Protein AF-A0A1L3LV80-F1 (afdb_monomer)

Foldseek 3Di:
DVLLVCVVVPPQEDAAAEALVVLCVLCPCPPVDNRDNDGSVVVQVVDPHHHHYHDNDNNVVVVVVSNVVNVVD

Secondary structure (DSSP, 8-state):
-HHHHHHHHT--EEE-SS-HHHHHHHHTT-TT-------HHHHHHTSSS--EEE---SHHHHHHHHHHHHTT-

Radius of gyration: 13.52 Å; Cα contacts (8 Å, |Δi|>4): 78; chains: 1; bounding box: 28×25×37 Å

Nearest PDB structures (foldseek):
  5xko-assembly1_A  TM=7.256E-01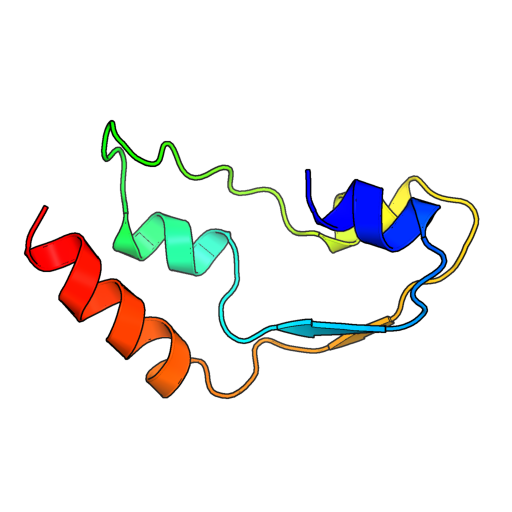  e=8.595E-02  Mycolicibacterium smegmatis MC2 155
  1jt9-assembly1_A  TM=2.809E-01  e=8.501E+00  Escherichia coli

Mean predicted aligned error: 2.57 Å

InterPro domains:
  IPR016193 Cytidine deaminase-like [SSF53927] (1-72)

pLDDT: mean 95.68, std 2.84, range [83.69, 98.5]

Solvent-accessible surface area (backbone atoms only — not comparable to full-atom values): 4452 Å² total; per-residue (Å²): 113,67,54,58,52,39,56,74,72,62,51,55,66,49,76,44,32,64,50,44,60,59,51,25,68,73,42,53,81,37,83,94,49,73,57,66,75,63,61,55,64,65,60,47,69,75,51,96,60,82,58,47,80,45,68,68,45,62,44,71,65,46,45,51,63,47,54,62,54,50,75,73,104

Structure (mmCIF, N/CA/C/O backbone):
data_AF-A0A1L3LV80-F1
#
_entry.id   AF-A0A1L3LV80-F1
#
loop_
_atom_site.group_PDB
_atom_site.id
_atom_site.type_symbol
_atom_site.label_atom_id
_atom_site.label_alt_id
_atom_site.label_comp_id
_atom_site.label_asym_id
_atom_site.label_entity_id
_atom_site.label_seq_id
_atom_site.pdbx_PDB_ins_code
_atom_site.Cartn_x
_atom_site.Cartn_y
_atom_site.Cartn_z
_atom_site.occupancy
_atom_site.B_iso_or_equiv
_atom_site.auth_seq_id
_atom_site.auth_comp_id
_atom_site.auth_asym_id
_atom_site.auth_atom_id
_atom_site.pdbx_PDB_model_num
ATOM 1 N N . MET A 1 1 ? 3.089 7.224 -0.872 1.00 95.12 1 MET A N 1
ATOM 2 C CA . MET A 1 1 ? 4.542 7.163 -0.571 1.00 95.12 1 MET A CA 1
ATOM 3 C C . MET A 1 1 ? 5.139 5.805 -0.939 1.00 95.12 1 MET A C 1
ATOM 5 O O . MET A 1 1 ? 5.987 5.764 -1.822 1.00 95.12 1 MET A O 1
ATOM 9 N N . CYS A 1 2 ? 4.691 4.703 -0.324 1.00 97.06 2 CYS A N 1
ATOM 10 C CA . CYS A 1 2 ? 5.296 3.373 -0.491 1.00 97.06 2 CYS A CA 1
ATOM 11 C C . CYS A 1 2 ? 5.366 2.889 -1.950 1.00 97.06 2 CYS A C 1
ATOM 13 O O . CYS A 1 2 ? 6.414 2.413 -2.366 1.00 97.06 2 CYS A O 1
ATOM 15 N N . SER A 1 3 ? 4.325 3.096 -2.764 1.00 98.00 3 SER A N 1
ATOM 16 C CA . SER A 1 3 ? 4.345 2.734 -4.195 1.00 98.00 3 SER A CA 1
ATOM 17 C C . SER A 1 3 ? 5.470 3.435 -4.969 1.00 98.00 3 SER A C 1
ATOM 19 O O . SER A 1 3 ? 6.124 2.824 -5.805 1.00 98.00 3 SER A O 1
ATOM 21 N N . GLY A 1 4 ? 5.779 4.694 -4.640 1.00 97.94 4 GLY A N 1
ATOM 22 C CA . GLY A 1 4 ? 6.913 5.405 -5.238 1.00 97.94 4 GLY A CA 1
ATOM 23 C C . GLY A 1 4 ? 8.260 4.801 -4.835 1.00 97.94 4 GLY A C 1
ATOM 24 O O . GLY A 1 4 ? 9.142 4.645 -5.674 1.00 97.94 4 GLY A O 1
ATOM 25 N N . ALA A 1 5 ? 8.408 4.403 -3.568 1.00 98.50 5 ALA A N 1
ATOM 26 C CA . ALA A 1 5 ? 9.616 3.731 -3.092 1.00 98.50 5 ALA A CA 1
ATOM 27 C C . ALA A 1 5 ? 9.809 2.360 -3.763 1.00 98.50 5 ALA A C 1
ATOM 29 O O . ALA A 1 5 ? 10.913 2.043 -4.194 1.00 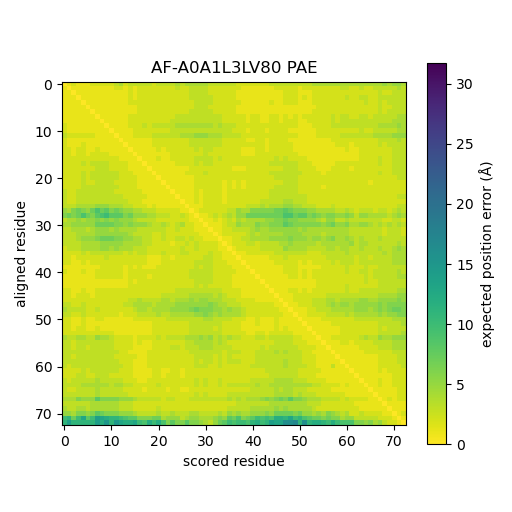98.50 5 ALA A O 1
ATOM 30 N N . ILE A 1 6 ? 8.731 1.586 -3.917 1.00 98.44 6 ILE A N 1
ATOM 31 C CA . ILE A 1 6 ? 8.726 0.292 -4.618 1.00 98.44 6 ILE A CA 1
ATOM 32 C C . ILE A 1 6 ? 9.204 0.461 -6.066 1.00 98.44 6 ILE A C 1
ATOM 34 O O . ILE A 1 6 ? 10.090 -0.273 -6.507 1.00 98.44 6 ILE A O 1
ATOM 38 N N . TYR A 1 7 ? 8.674 1.463 -6.776 1.00 98.31 7 TYR A N 1
ATOM 39 C CA . TYR A 1 7 ? 9.093 1.794 -8.140 1.00 98.31 7 TYR A CA 1
ATOM 40 C C . TYR A 1 7 ? 10.590 2.129 -8.219 1.00 98.31 7 TYR A C 1
ATOM 42 O O . TYR A 1 7 ? 11.319 1.525 -9.008 1.00 98.31 7 TYR A O 1
ATOM 50 N N . TRP A 1 8 ? 11.069 3.053 -7.378 1.00 98.00 8 TRP A N 1
ATOM 51 C CA . TRP A 1 8 ? 12.469 3.499 -7.394 1.00 98.00 8 TRP A CA 1
ATOM 52 C C . TRP A 1 8 ? 13.458 2.415 -6.958 1.00 98.00 8 TRP A C 1
ATOM 54 O O . TRP A 1 8 ? 14.556 2.339 -7.505 1.00 98.00 8 TRP A O 1
ATOM 64 N N . ALA A 1 9 ? 13.058 1.540 -6.034 1.00 98.19 9 ALA A N 1
ATOM 65 C CA . ALA A 1 9 ? 13.832 0.362 -5.645 1.00 98.19 9 ALA A CA 1
ATOM 66 C C . ALA A 1 9 ? 13.864 -0.720 -6.740 1.00 98.19 9 ALA A C 1
ATOM 68 O O . ALA A 1 9 ? 14.653 -1.659 -6.662 1.00 98.19 9 ALA A O 1
ATOM 69 N N . GLY A 1 10 ? 13.019 -0.608 -7.767 1.00 97.50 10 GLY A N 1
ATOM 70 C CA . GLY A 1 10 ? 12.956 -1.561 -8.864 1.00 97.50 10 GLY A CA 1
ATOM 71 C C . GLY A 1 10 ? 12.270 -2.878 -8.529 1.00 97.50 10 GLY A C 1
ATOM 72 O O . GLY A 1 10 ? 12.536 -3.880 -9.191 1.00 97.50 10 GLY A O 1
ATOM 73 N N . ILE A 1 11 ? 11.390 -2.881 -7.531 1.00 98.19 11 ILE A N 1
ATOM 74 C CA . ILE A 1 11 ? 10.613 -4.059 -7.154 1.00 98.19 11 ILE A CA 1
ATOM 75 C C . ILE A 1 11 ? 9.569 -4.335 -8.248 1.00 98.19 11 ILE A C 1
ATOM 77 O O . ILE A 1 11 ? 8.746 -3.482 -8.582 1.00 98.19 11 ILE A O 1
ATOM 81 N N . GLY A 1 12 ? 9.619 -5.541 -8.819 1.00 97.88 12 GLY A N 1
ATOM 82 C CA . GLY A 1 12 ? 8.820 -5.909 -9.994 1.00 97.88 12 GLY A CA 1
ATOM 83 C C . GLY A 1 12 ? 7.390 -6.363 -9.700 1.00 97.88 12 GLY A C 1
ATOM 84 O O . GLY A 1 12 ? 6.581 -6.408 -10.621 1.00 97.88 12 GLY A O 1
ATOM 85 N N . ARG A 1 13 ? 7.060 -6.695 -8.446 1.00 98.50 13 ARG A N 1
ATOM 86 C CA . ARG A 1 13 ? 5.732 -7.181 -8.053 1.00 98.50 13 ARG A CA 1
ATOM 87 C C . ARG A 1 13 ? 5.364 -6.725 -6.647 1.00 98.50 13 ARG A C 1
ATOM 89 O O . ARG A 1 13 ? 6.180 -6.820 -5.734 1.00 98.50 13 ARG A O 1
ATOM 96 N N . VAL A 1 14 ? 4.115 -6.308 -6.478 1.00 98.25 14 VAL A N 1
ATOM 97 C CA . VAL A 1 14 ? 3.465 -6.053 -5.192 1.00 98.25 14 VAL A CA 1
ATOM 98 C C . VAL A 1 14 ? 2.280 -6.992 -5.044 1.00 98.25 14 VAL A C 1
ATOM 100 O O . VAL A 1 14 ? 1.432 -7.064 -5.930 1.00 98.25 14 VAL A O 1
ATOM 103 N N . VAL A 1 15 ? 2.223 -7.677 -3.904 1.00 98.31 15 VAL A N 1
ATOM 104 C CA . VAL A 1 15 ? 1.040 -8.409 -3.449 1.00 98.31 15 VAL A CA 1
ATOM 105 C C . VAL A 1 15 ? 0.552 -7.737 -2.174 1.00 98.31 15 VAL A C 1
ATOM 107 O O . VAL A 1 15 ? 1.365 -7.483 -1.285 1.00 98.31 15 VAL A O 1
ATOM 110 N N . PHE A 1 16 ? -0.733 -7.409 -2.089 1.00 98.00 16 PHE A N 1
ATOM 111 C CA . PHE A 1 16 ? -1.285 -6.664 -0.955 1.00 98.00 16 PHE A CA 1
ATOM 112 C C . PHE A 1 16 ? -2.547 -7.326 -0.396 1.00 98.00 16 PHE A C 1
ATOM 114 O O . PHE A 1 16 ? -3.221 -8.071 -1.104 1.00 98.00 16 PHE A O 1
ATOM 121 N N . GLY A 1 17 ? -2.823 -7.081 0.889 1.00 97.75 17 GLY A N 1
ATOM 122 C CA . GLY A 1 17 ? -3.918 -7.732 1.614 1.00 97.75 17 GLY A CA 1
ATOM 123 C C . GLY A 1 17 ? -5.222 -6.939 1.668 1.00 97.75 17 GLY A C 1
ATOM 124 O O . GLY A 1 17 ? -6.291 -7.526 1.604 1.00 97.75 17 GLY A O 1
ATOM 125 N N . LEU A 1 18 ? -5.132 -5.610 1.743 1.00 96.50 18 LEU A N 1
ATOM 126 C CA . LEU A 1 18 ? -6.281 -4.712 1.829 1.00 96.50 18 LEU A CA 1
ATOM 127 C C . LEU A 1 18 ? -6.011 -3.467 0.981 1.00 96.50 18 LEU A C 1
ATOM 129 O O . LEU A 1 18 ? -4.894 -2.940 1.008 1.00 96.50 18 LEU A O 1
ATOM 133 N N . SER A 1 19 ? -6.999 -3.007 0.217 1.00 96.44 19 SER A N 1
ATOM 134 C CA . SER A 1 19 ? -6.863 -1.791 -0.592 1.00 96.44 19 SER A CA 1
ATOM 135 C C . SER A 1 19 ? -6.927 -0.519 0.259 1.00 96.44 19 SER A C 1
ATOM 137 O O . SER A 1 19 ? -7.533 -0.492 1.333 1.00 96.44 19 SER A O 1
ATOM 139 N N . GLU A 1 20 ? -6.371 0.586 -0.248 1.00 95.25 20 GLU A N 1
ATOM 140 C CA . GLU A 1 20 ? -6.501 1.896 0.403 1.00 95.25 20 GLU A CA 1
ATOM 141 C C . GLU A 1 20 ? -7.971 2.337 0.541 1.00 95.25 20 GLU A C 1
ATOM 143 O O . GLU A 1 20 ? -8.330 3.016 1.506 1.00 95.25 20 GLU A O 1
ATOM 148 N N . ARG A 1 21 ? -8.842 1.905 -0.381 1.00 95.44 21 ARG A N 1
ATOM 149 C CA . ARG A 1 21 ? -10.282 2.183 -0.344 1.00 95.44 21 ARG A CA 1
ATOM 150 C C . ARG A 1 21 ? -10.978 1.473 0.815 1.00 95.44 21 ARG A C 1
ATOM 152 O O . ARG A 1 21 ? -11.754 2.101 1.531 1.00 95.44 21 ARG A O 1
ATOM 159 N N . GLU A 1 22 ? -10.715 0.185 1.004 1.00 95.19 22 GLU A N 1
ATOM 160 C CA . GLU A 1 22 ? -11.256 -0.587 2.133 1.00 95.19 22 GLU A CA 1
ATOM 161 C C . GLU A 1 22 ? -10.685 -0.080 3.458 1.00 95.19 22 GLU A C 1
ATOM 163 O O . GLU A 1 22 ? -11.419 0.137 4.419 1.00 95.19 22 GLU A O 1
ATOM 168 N N . MET A 1 23 ? -9.391 0.240 3.487 1.00 95.44 23 MET A N 1
ATOM 169 C CA . MET A 1 23 ? -8.764 0.869 4.645 1.00 95.44 23 MET A CA 1
ATOM 170 C C . MET A 1 23 ? -9.443 2.197 5.018 1.00 95.44 23 MET A C 1
ATOM 172 O O . MET A 1 23 ? -9.656 2.489 6.199 1.00 95.44 23 MET A O 1
ATOM 176 N N . LYS A 1 24 ? -9.834 3.005 4.026 1.00 95.25 24 LYS A N 1
ATOM 177 C CA . LYS A 1 24 ? -10.591 4.242 4.253 1.00 95.25 24 LYS A CA 1
ATOM 178 C C . LYS A 1 24 ? -11.987 3.979 4.812 1.00 95.25 24 LYS A C 1
ATOM 180 O O . LYS A 1 24 ? -12.464 4.775 5.611 1.00 95.25 24 LYS A O 1
ATOM 185 N N . GLN A 1 25 ? -12.639 2.878 4.441 1.00 94.38 25 GLN A N 1
ATOM 186 C CA . GLN A 1 25 ? -13.919 2.497 5.049 1.00 94.38 25 GLN A CA 1
ATOM 187 C C . GLN A 1 25 ? -13.755 2.151 6.533 1.00 94.38 25 GLN A C 1
ATOM 189 O O . GLN A 1 25 ? -14.599 2.542 7.332 1.00 94.38 25 GLN A O 1
ATOM 194 N N . LEU A 1 26 ? -12.658 1.480 6.901 1.00 94.06 26 LEU A N 1
ATOM 195 C CA . LEU A 1 26 ? -12.354 1.142 8.297 1.00 94.06 26 LEU A CA 1
ATOM 196 C C . LEU A 1 26 ? -11.978 2.363 9.146 1.00 94.06 26 LEU A C 1
ATOM 198 O O . LEU A 1 26 ? -12.258 2.392 10.339 1.00 94.06 26 LEU A O 1
ATOM 202 N N . THR A 1 27 ? -11.327 3.357 8.544 1.00 94.19 27 THR A N 1
ATOM 203 C CA . THR A 1 27 ? -10.785 4.522 9.267 1.00 94.19 27 THR A CA 1
ATOM 204 C C . THR A 1 27 ? -11.648 5.773 9.191 1.00 94.19 27 THR A C 1
ATOM 206 O O . THR A 1 27 ? -11.535 6.630 10.058 1.00 94.19 27 THR A O 1
ATOM 209 N N . GLY A 1 28 ? -12.505 5.917 8.181 1.00 91.06 28 GLY A N 1
ATOM 210 C CA . GLY A 1 28 ? -13.317 7.118 7.995 1.00 91.06 28 GLY A CA 1
ATOM 211 C C . GLY A 1 28 ? -12.472 8.392 7.882 1.00 91.06 28 GLY A C 1
ATOM 212 O O . GLY A 1 28 ? -11.538 8.469 7.082 1.00 91.06 28 GLY A O 1
ATOM 213 N N . ASP A 1 29 ? -12.824 9.403 8.674 1.00 90.31 29 ASP A N 1
ATOM 214 C CA . ASP A 1 29 ? -12.131 10.689 8.810 1.00 90.31 29 ASP A CA 1
ATOM 215 C C . ASP A 1 29 ? -11.245 10.762 10.069 1.00 90.31 29 ASP A C 1
ATOM 217 O O . ASP A 1 29 ? -10.928 11.850 10.555 1.00 90.31 29 ASP A O 1
ATOM 221 N N . HIS A 1 30 ? -10.819 9.607 10.593 1.00 92.4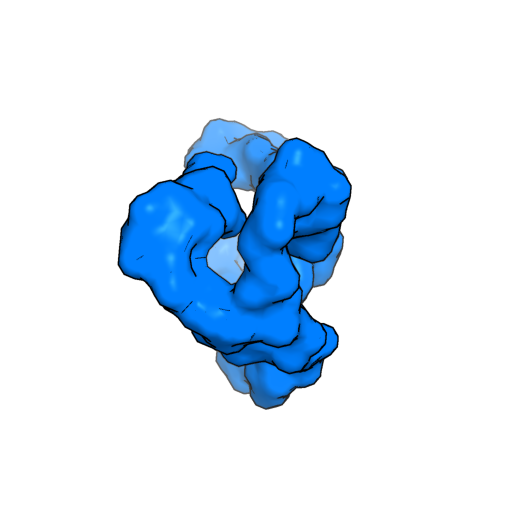4 30 HIS A N 1
ATOM 222 C CA . HIS A 1 30 ? -10.025 9.525 11.815 1.00 92.44 30 HIS A CA 1
ATOM 223 C C . HIS A 1 30 ? -8.731 10.353 11.727 1.00 92.44 30 HIS A C 1
ATOM 225 O O . HIS A 1 30 ? -7.878 10.142 10.862 1.00 92.44 30 HIS A O 1
ATOM 231 N N . VAL A 1 31 ? -8.550 11.274 12.678 1.00 93.44 31 VAL A N 1
ATOM 232 C CA . VAL A 1 31 ? -7.494 12.305 12.649 1.00 93.44 31 VAL A CA 1
ATOM 233 C C . VAL A 1 31 ? -6.071 11.749 12.612 1.00 93.44 31 VAL A C 1
ATOM 235 O O . VAL A 1 31 ? -5.188 12.360 12.017 1.00 93.44 31 VAL A O 1
ATOM 238 N N . GLU A 1 32 ? -5.834 10.589 13.227 1.00 93.25 32 GLU A N 1
ATOM 239 C CA . GLU A 1 32 ? -4.505 9.964 13.228 1.00 93.25 32 GLU A CA 1
ATOM 240 C C . GLU A 1 32 ? -4.125 9.324 11.888 1.00 93.25 32 GLU A C 1
ATOM 242 O O . GLU A 1 32 ? -2.943 9.117 11.621 1.00 93.25 32 GLU A O 1
ATOM 247 N N . ASN A 1 33 ? -5.108 8.983 11.055 1.00 91.50 33 ASN A N 1
ATOM 248 C CA . ASN A 1 33 ? -4.862 8.377 9.758 1.00 91.50 33 ASN A CA 1
ATOM 249 C C . ASN A 1 33 ? -5.863 8.918 8.735 1.00 91.50 33 ASN A C 1
ATOM 251 O O . ASN A 1 33 ? -6.854 8.250 8.431 1.00 91.50 33 ASN A O 1
ATOM 255 N N . PRO A 1 34 ? -5.601 10.123 8.196 1.00 92.19 34 PRO A N 1
ATOM 256 C CA . PRO A 1 34 ? -6.389 10.694 7.114 1.00 92.19 34 PRO A CA 1
ATOM 257 C C . PRO A 1 34 ? -6.147 9.885 5.833 1.00 92.19 34 PRO A C 1
ATOM 259 O O . PRO A 1 34 ? -5.322 10.249 4.990 1.00 92.19 34 PRO A O 1
ATOM 262 N N . THR A 1 35 ? -6.828 8.743 5.721 1.00 92.69 35 THR A N 1
ATOM 263 C CA . THR A 1 35 ? -6.533 7.730 4.708 1.00 92.69 35 THR A CA 1
ATOM 264 C C . THR A 1 35 ? -6.694 8.295 3.303 1.00 92.69 35 THR A C 1
ATOM 266 O O . THR A 1 35 ? -7.775 8.709 2.872 1.00 92.69 35 THR A O 1
ATOM 269 N N . LEU A 1 36 ? -5.584 8.275 2.567 1.00 91.69 36 LEU A N 1
ATOM 270 C CA . LEU A 1 36 ? -5.527 8.678 1.174 1.00 91.69 36 LEU A CA 1
ATOM 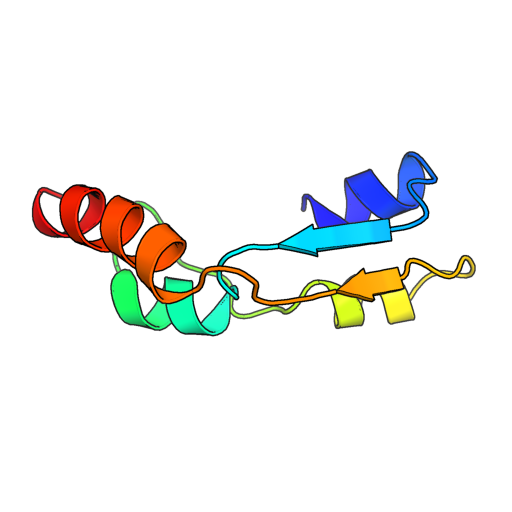271 C C . LEU A 1 36 ? -6.015 7.527 0.287 1.00 91.69 36 LEU A C 1
ATOM 273 O O . LEU A 1 36 ? -5.310 6.540 0.105 1.00 91.69 36 LEU A O 1
ATOM 277 N N . ASP A 1 37 ? -7.199 7.692 -0.300 1.00 94.12 37 ASP A N 1
ATOM 278 C CA . ASP A 1 37 ? -7.789 6.755 -1.267 1.00 94.12 37 ASP A CA 1
ATOM 279 C C . ASP A 1 37 ? -7.141 6.920 -2.651 1.00 94.12 37 ASP A C 1
ATOM 281 O O . ASP A 1 37 ? -7.730 7.461 -3.589 1.00 94.12 37 ASP A O 1
ATOM 285 N N . LEU A 1 38 ? -5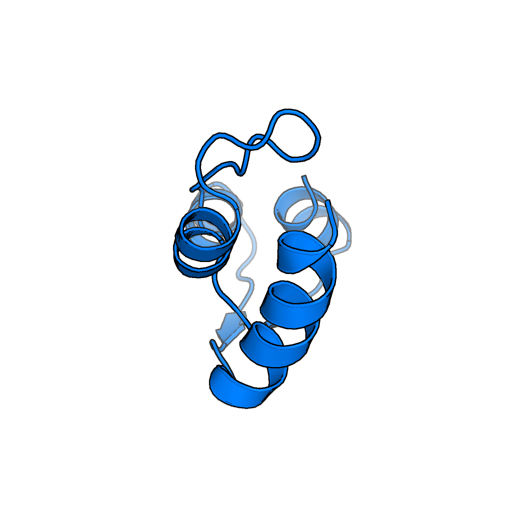.864 6.545 -2.738 1.00 95.88 38 LEU A N 1
ATOM 286 C CA . LEU A 1 38 ? -5.074 6.561 -3.963 1.00 95.88 38 LEU A CA 1
ATOM 287 C C . LEU A 1 38 ? -4.465 5.171 -4.178 1.00 95.88 38 LEU A C 1
ATOM 289 O O . LEU A 1 38 ? -3.470 4.848 -3.526 1.00 95.88 38 LEU A O 1
ATOM 293 N N . PRO A 1 39 ? -4.999 4.363 -5.106 1.00 96.62 39 PRO A N 1
ATOM 294 C CA . PRO A 1 39 ? -4.478 3.027 -5.333 1.00 96.62 39 PRO A CA 1
ATOM 295 C C . PRO A 1 39 ? -3.076 3.062 -5.956 1.00 96.62 39 PRO A C 1
ATOM 297 O O . PRO A 1 39 ? -2.774 3.865 -6.847 1.00 96.62 39 PRO A O 1
ATOM 300 N N . CYS A 1 40 ? -2.217 2.134 -5.529 1.00 97.69 40 CYS A N 1
ATOM 301 C CA . CYS A 1 40 ? -0.810 2.077 -5.939 1.00 97.69 40 CYS A CA 1
ATOM 302 C C . CYS A 1 40 ? -0.576 2.008 -7.463 1.00 97.69 40 CYS A C 1
ATOM 304 O O . CYS A 1 40 ? 0.414 2.556 -7.952 1.00 97.69 40 CYS A O 1
ATOM 306 N N . HIS A 1 41 ? -1.486 1.391 -8.226 1.00 96.75 41 HIS A N 1
ATOM 307 C CA . HIS A 1 41 ? -1.352 1.247 -9.679 1.00 96.75 41 HIS A CA 1
ATOM 308 C C . HIS A 1 41 ? -1.379 2.587 -10.423 1.00 96.75 41 HIS A C 1
ATOM 310 O O . HIS A 1 41 ? -0.742 2.699 -11.467 1.00 96.75 41 HIS A O 1
ATOM 316 N N . ILE A 1 42 ? -2.033 3.621 -9.878 1.00 97.81 42 ILE A N 1
ATOM 317 C CA . ILE A 1 42 ? -1.993 4.972 -10.460 1.00 97.81 42 ILE A CA 1
ATOM 318 C C . ILE A 1 42 ? -0.571 5.539 -10.380 1.00 97.81 42 ILE A C 1
ATOM 320 O O . ILE A 1 42 ? -0.088 6.140 -11.336 1.00 97.81 42 ILE A O 1
ATOM 324 N N . VAL A 1 43 ? 0.130 5.304 -9.266 1.00 97.69 43 VAL A N 1
ATOM 325 C CA . VAL A 1 43 ? 1.525 5.737 -9.096 1.00 97.69 43 VAL A CA 1
ATOM 326 C C . VAL A 1 43 ? 2.446 4.968 -10.042 1.00 97.69 43 VAL A C 1
ATOM 328 O O . VAL A 1 43 ? 3.299 5.572 -10.687 1.00 97.69 43 VAL A O 1
ATOM 331 N N . PHE A 1 44 ? 2.265 3.650 -10.162 1.00 98.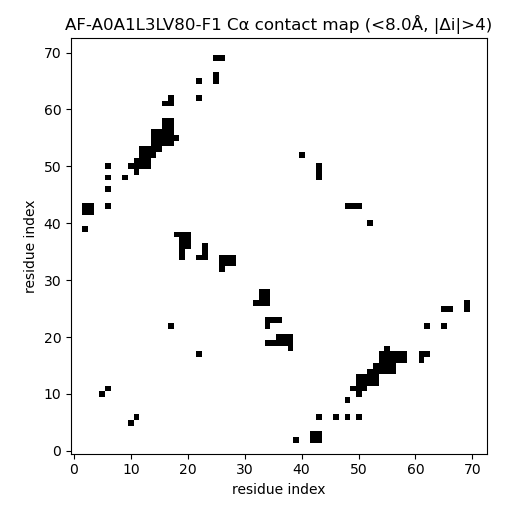06 44 PHE A N 1
ATOM 332 C CA . PHE A 1 44 ? 3.068 2.831 -11.076 1.00 98.06 44 PHE A CA 1
ATOM 333 C C . PHE A 1 44 ? 2.840 3.195 -12.549 1.00 98.06 44 PHE A C 1
ATOM 335 O O . PHE A 1 44 ? 3.801 3.228 -13.314 1.00 98.06 44 PHE A O 1
ATOM 342 N N . ALA A 1 45 ? 1.608 3.539 -12.937 1.00 97.25 45 ALA A N 1
ATOM 343 C CA . ALA A 1 45 ? 1.267 3.948 -14.301 1.00 97.25 45 ALA A CA 1
ATOM 344 C C . ALA A 1 45 ? 1.956 5.252 -14.750 1.00 97.25 45 ALA A C 1
ATOM 346 O O . ALA A 1 45 ? 2.084 5.492 -15.947 1.00 97.25 45 ALA A O 1
ATOM 347 N N . ALA A 1 46 ? 2.427 6.080 -13.812 1.00 97.56 46 ALA A N 1
ATOM 348 C CA . ALA A 1 46 ? 3.223 7.270 -14.116 1.00 97.56 46 ALA A CA 1
ATOM 349 C C . ALA A 1 46 ? 4.709 6.958 -14.408 1.00 97.56 46 ALA A C 1
ATOM 351 O O . ALA A 1 46 ? 5.456 7.843 -14.828 1.00 97.56 46 ALA A O 1
ATOM 352 N N . GLY A 1 47 ? 5.161 5.726 -14.152 1.00 95.56 47 GLY A N 1
ATOM 353 C CA . GLY A 1 47 ? 6.541 5.285 -14.340 1.00 95.56 47 GLY A CA 1
ATOM 354 C C . GLY A 1 47 ? 6.818 4.648 -15.706 1.00 95.56 47 GLY A C 1
ATOM 355 O O . GLY A 1 47 ? 5.918 4.346 -16.480 1.00 95.56 47 GLY A O 1
ATOM 356 N N . GLN A 1 48 ? 8.100 4.400 -15.992 1.00 97.06 48 GLN A N 1
ATOM 357 C CA . GLN A 1 48 ? 8.559 3.756 -17.239 1.00 97.06 48 GLN A CA 1
ATOM 358 C C . GLN A 1 48 ? 8.838 2.252 -17.080 1.00 97.06 48 GLN A C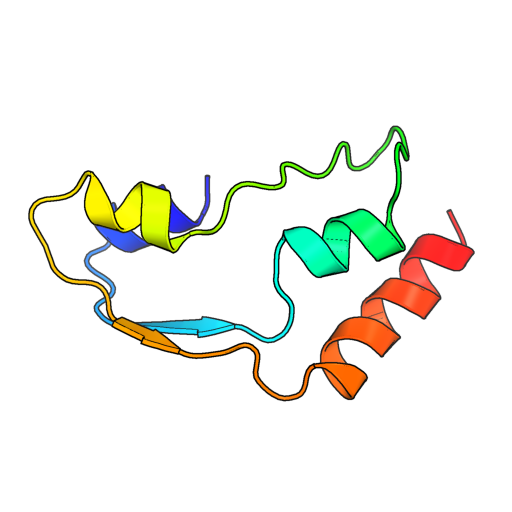 1
ATOM 360 O O . GLN A 1 48 ? 9.207 1.575 -18.037 1.00 97.06 48 GLN A O 1
ATOM 365 N N . ARG A 1 49 ? 8.708 1.721 -15.860 1.00 95.31 49 ARG A N 1
ATOM 366 C CA . ARG A 1 49 ? 8.960 0.318 -15.522 1.00 95.31 49 ARG A CA 1
ATOM 367 C C . ARG A 1 49 ? 7.659 -0.331 -15.076 1.00 95.31 49 ARG A C 1
ATOM 369 O O . ARG A 1 49 ? 6.954 0.230 -14.245 1.00 95.31 49 ARG A O 1
ATOM 376 N N . ALA A 1 50 ? 7.382 -1.519 -15.603 1.00 95.75 50 ALA A N 1
ATOM 377 C CA . ALA A 1 50 ? 6.249 -2.311 -15.155 1.00 95.75 50 ALA A CA 1
ATOM 378 C C . ALA A 1 50 ? 6.475 -2.821 -13.723 1.00 95.75 50 ALA A C 1
ATOM 380 O O . ALA A 1 50 ? 7.531 -3.378 -13.413 1.00 95.75 50 ALA A O 1
ATOM 381 N N . THR A 1 51 ? 5.452 -2.667 -12.887 1.00 98.12 51 THR A N 1
ATOM 382 C CA . THR A 1 51 ? 5.333 -3.313 -11.580 1.00 98.12 51 THR A CA 1
ATOM 383 C C . THR A 1 51 ? 4.003 -4.052 -11.573 1.00 98.12 51 THR A C 1
ATOM 385 O O . THR A 1 51 ? 2.950 -3.446 -11.760 1.00 98.12 51 THR A O 1
ATOM 388 N N . GLU A 1 52 ? 4.046 -5.367 -11.405 1.00 98.50 52 GLU A N 1
ATOM 389 C CA . GLU A 1 52 ? 2.849 -6.195 -11.318 1.00 98.50 52 GLU A CA 1
ATOM 390 C C . GLU A 1 52 ? 2.140 -5.945 -9.984 1.00 98.50 52 GLU A C 1
ATOM 392 O O . GLU A 1 52 ? 2.771 -5.9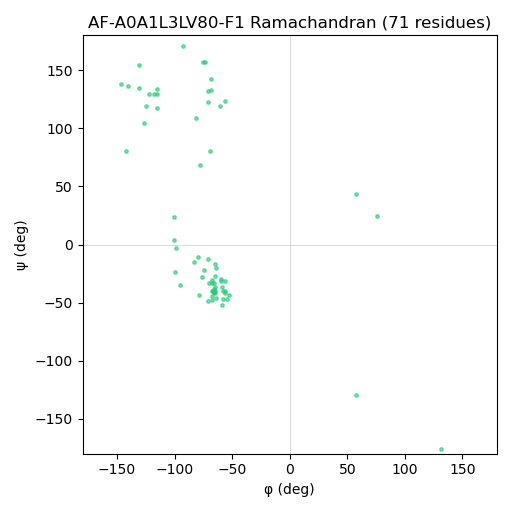49 -8.926 1.00 98.50 52 GLU A O 1
ATOM 397 N N . VAL A 1 53 ? 0.828 -5.734 -10.033 1.00 98.31 53 VAL A N 1
ATOM 398 C CA . VAL A 1 53 ? -0.004 -5.496 -8.852 1.00 98.31 53 VAL A CA 1
ATOM 399 C C . VAL A 1 53 ? -0.977 -6.655 -8.728 1.00 98.31 53 VAL A C 1
ATOM 401 O O . VAL A 1 53 ? -1.799 -6.871 -9.615 1.00 98.31 53 VAL A O 1
ATOM 404 N N . VAL A 1 54 ? -0.867 -7.404 -7.635 1.00 98.31 54 VAL A N 1
ATOM 405 C CA . VAL A 1 54 ? -1.694 -8.578 -7.359 1.00 98.31 54 VAL A CA 1
ATOM 406 C C . VAL A 1 54 ? -2.411 -8.380 -6.035 1.00 98.31 54 VAL A C 1
ATOM 408 O O . VAL A 1 54 ? -1.788 -8.085 -5.018 1.00 98.31 54 VAL A O 1
ATOM 411 N N . GLY A 1 55 ? -3.720 -8.584 -6.041 1.00 96.50 55 GLY A N 1
ATOM 412 C CA . GLY A 1 55 ? -4.542 -8.499 -4.847 1.00 96.50 55 GLY A CA 1
ATOM 413 C C . GLY A 1 55 ? -5.795 -7.645 -5.043 1.00 96.50 55 GLY A C 1
ATOM 414 O O . GLY A 1 55 ? -6.049 -7.179 -6.158 1.00 96.50 55 GLY A O 1
ATOM 415 N N . PRO A 1 56 ? -6.560 -7.452 -3.963 1.00 97.00 56 PRO A N 1
ATOM 416 C CA . PRO A 1 56 ? -6.187 -7.825 -2.599 1.00 97.00 56 PRO A CA 1
ATOM 417 C C . PRO A 1 56 ? -6.253 -9.353 -2.350 1.00 97.00 56 PRO A C 1
ATOM 419 O O . PRO A 1 56 ? -6.872 -10.094 -3.111 1.00 97.00 56 PRO A O 1
ATOM 422 N N . MET A 1 57 ? -5.511 -9.854 -1.357 1.00 98.00 57 MET A N 1
ATOM 423 C CA . MET A 1 57 ? -5.417 -11.282 -1.002 1.00 98.00 57 MET A CA 1
ATOM 424 C C . MET A 1 57 ? -5.630 -11.465 0.498 1.00 98.00 57 MET A C 1
ATOM 426 O O . MET A 1 57 ? -4.979 -10.782 1.281 1.00 98.00 57 MET A O 1
ATOM 430 N N . LEU A 1 58 ? -6.450 -12.440 0.906 1.00 97.38 58 LEU A N 1
ATOM 431 C CA . LEU A 1 58 ? -6.811 -12.637 2.321 1.00 97.38 58 LEU A CA 1
ATOM 432 C C . LEU A 1 58 ? -7.463 -11.376 2.927 1.00 97.38 58 LEU A C 1
ATOM 434 O O . LEU A 1 58 ? -7.117 -10.956 4.029 1.00 97.38 58 LEU A O 1
ATOM 438 N N . GLU A 1 59 ? -8.377 -10.746 2.178 1.00 96.94 59 GLU A N 1
ATOM 439 C CA . GLU A 1 59 ? -9.033 -9.481 2.559 1.00 96.94 59 GLU A CA 1
ATOM 440 C C . GLU A 1 59 ? -9.672 -9.542 3.942 1.00 96.94 59 GLU A C 1
ATOM 442 O O . GLU A 1 59 ? -9.505 -8.624 4.739 1.00 96.94 59 GLU A O 1
ATOM 447 N N . VAL A 1 60 ? -10.366 -10.639 4.254 1.00 96.19 60 VAL A N 1
ATOM 448 C CA . VAL A 1 60 ? -11.066 -10.810 5.533 1.00 96.19 60 VAL A CA 1
ATOM 449 C C . VAL A 1 60 ? -10.069 -10.833 6.693 1.00 96.19 60 VAL A C 1
ATOM 451 O O . VAL A 1 60 ? -10.258 -10.154 7.702 1.00 96.19 60 VAL A O 1
ATOM 454 N N . GLU A 1 61 ? -8.981 -11.587 6.560 1.00 96.94 61 GLU A N 1
ATOM 455 C CA . GLU A 1 61 ? -7.931 -11.662 7.571 1.00 96.94 61 GLU A CA 1
ATOM 456 C C . GLU A 1 61 ? -7.163 -10.340 7.702 1.00 96.94 61 GLU A C 1
ATOM 458 O O . GLU A 1 61 ? -6.856 -9.916 8.821 1.00 96.94 61 GLU A O 1
ATOM 463 N N . ALA A 1 62 ? -6.883 -9.674 6.579 1.00 96.94 62 ALA A N 1
ATOM 464 C CA . ALA A 1 62 ? -6.216 -8.377 6.546 1.00 96.94 62 ALA A CA 1
ATOM 465 C C . ALA A 1 62 ? -7.086 -7.265 7.159 1.00 96.94 62 ALA A C 1
ATOM 467 O O . ALA A 1 62 ? -6.578 -6.433 7.908 1.00 96.94 62 ALA A O 1
ATOM 468 N N . ALA A 1 63 ? -8.396 -7.264 6.908 1.00 96.81 63 ALA A N 1
ATOM 469 C CA . ALA A 1 63 ? -9.328 -6.312 7.505 1.00 96.81 63 ALA A CA 1
ATOM 470 C C . ALA A 1 63 ? -9.435 -6.504 9.024 1.00 96.81 63 ALA A C 1
ATOM 472 O O . ALA A 1 63 ? -9.394 -5.527 9.770 1.00 96.81 63 ALA A O 1
ATOM 473 N N . LYS A 1 64 ? -9.473 -7.753 9.504 1.00 96.50 64 LYS A N 1
ATOM 474 C CA . LYS A 1 64 ? -9.664 -8.070 10.928 1.00 96.50 64 LYS A CA 1
ATOM 475 C C . LYS A 1 64 ? -8.627 -7.421 11.851 1.00 96.50 64 LYS A C 1
ATOM 477 O O . LYS A 1 64 ? -8.977 -6.945 12.931 1.00 96.50 64 LYS A O 1
ATOM 482 N N . VAL A 1 65 ? -7.354 -7.376 11.441 1.00 94.50 65 VAL A N 1
ATOM 483 C CA . VAL A 1 65 ? -6.303 -6.721 12.248 1.00 94.50 65 VAL A CA 1
ATOM 484 C C . VAL A 1 65 ? -6.493 -5.205 12.322 1.00 94.50 65 VAL A C 1
ATOM 486 O O . VAL A 1 65 ? -6.151 -4.587 13.329 1.00 94.50 65 VAL A O 1
ATOM 489 N N . HIS A 1 66 ? -7.068 -4.604 11.280 1.00 95.56 66 HIS A N 1
ATOM 490 C CA . HIS A 1 66 ? -7.377 -3.182 11.242 1.00 95.56 66 HIS A CA 1
ATOM 491 C C . HIS A 1 66 ? -8.649 -2.863 12.032 1.00 95.56 66 HIS A C 1
ATOM 493 O O . HIS A 1 66 ? -8.635 -1.918 12.814 1.00 95.56 66 HIS A O 1
ATOM 499 N N . GLU A 1 67 ? -9.710 -3.659 11.907 1.00 94.44 67 GLU A N 1
ATOM 500 C CA . GLU A 1 67 ? -10.944 -3.504 12.690 1.00 94.44 67 GLU A CA 1
ATOM 501 C C . GLU A 1 67 ? -10.670 -3.497 14.204 1.00 94.44 67 GLU A C 1
ATOM 503 O O . GLU A 1 67 ? -11.133 -2.610 14.926 1.00 94.44 67 GLU A O 1
ATOM 508 N N . GLU A 1 68 ? -9.865 -4.445 14.699 1.00 91.19 68 GLU A N 1
ATOM 509 C CA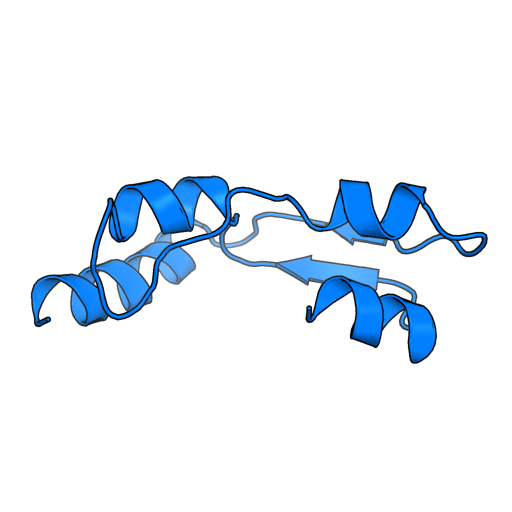 . GLU A 1 68 ? -9.501 -4.499 16.120 1.00 91.19 68 GLU A CA 1
ATOM 510 C C . GLU A 1 68 ? -8.667 -3.285 16.554 1.00 91.19 68 GLU A C 1
ATOM 512 O O . GLU A 1 68 ? -8.858 -2.757 17.649 1.00 91.19 68 GLU A O 1
ATOM 517 N N . TYR A 1 69 ? -7.739 -2.836 15.709 1.00 94.88 69 TYR A N 1
ATOM 518 C CA . TYR A 1 69 ? -6.867 -1.712 16.032 1.00 94.88 69 TYR A CA 1
ATOM 519 C C . TYR A 1 69 ? -7.624 -0.377 16.046 1.00 94.88 69 TYR A C 1
ATOM 521 O O . TYR A 1 69 ? -7.504 0.380 17.009 1.00 94.88 69 TYR A O 1
ATOM 529 N N . TRP A 1 70 ? -8.410 -0.095 15.002 1.00 93.62 70 TRP A N 1
ATOM 530 C CA . TRP A 1 70 ? -9.107 1.185 14.843 1.00 93.62 70 TRP A CA 1
ATOM 531 C C . TRP A 1 70 ? -10.337 1.313 15.736 1.00 93.62 70 TRP A C 1
ATOM 533 O O . TRP A 1 70 ? -10.636 2.415 16.168 1.00 93.62 70 TRP A O 1
ATOM 543 N N . SER A 1 71 ? -11.007 0.214 16.102 1.00 88.62 71 SER A N 1
ATOM 544 C CA . SER A 1 71 ? -12.109 0.269 17.082 1.00 88.62 71 SER A CA 1
ATOM 545 C C . SER A 1 71 ? -11.675 0.692 18.492 1.00 88.62 71 SER A C 1
ATOM 547 O O . SER A 1 71 ? -12.520 1.040 19.316 1.00 88.62 71 SER A O 1
ATOM 549 N N . ARG A 1 72 ? -10.371 0.640 18.792 1.00 87.75 72 ARG A N 1
ATOM 550 C CA . ARG A 1 72 ? -9.793 1.029 20.087 1.00 87.75 72 ARG A CA 1
ATOM 551 C C . ARG A 1 72 ? -9.169 2.429 20.082 1.00 87.75 72 ARG A C 1
ATOM 553 O O . ARG A 1 72 ? -8.557 2.787 21.090 1.00 87.75 72 ARG A O 1
ATOM 560 N N . ARG A 1 73 ? -9.262 3.175 18.977 1.00 83.69 73 ARG A N 1
ATOM 561 C CA . ARG A 1 73 ? -8.694 4.522 18.826 1.00 83.69 73 ARG A CA 1
ATOM 562 C C . ARG A 1 73 ? -9.766 5.594 18.694 1.00 83.69 73 ARG A C 1
ATOM 564 O O . ARG A 1 73 ? -10.874 5.263 18.223 1.00 83.69 73 ARG A O 1
#

Sequence (73 aa):
MCSGAIYWAGIGRVVFGLSEREMKQLTGDHVENPTLDLPCHIVFAAGQRATEVVGPMLEVEAAKVHEEYWSRR

Organism: NCBI:txid194963